Protein AF-A0ABD1CZG0-F1 (afdb_monomer)

Mean predicted aligned error: 14.45 Å

Structure (mmCIF, N/CA/C/O backbone):
data_AF-A0ABD1CZG0-F1
#
_entry.id   AF-A0ABD1CZG0-F1
#
loop_
_atom_site.group_PDB
_atom_site.id
_atom_site.type_symbol
_atom_site.label_atom_id
_atom_site.label_alt_id
_atom_site.label_comp_id
_atom_site.label_asym_id
_atom_site.label_entity_id
_atom_site.label_seq_id
_atom_site.pdbx_PDB_ins_code
_atom_site.Cartn_x
_atom_site.Cartn_y
_atom_site.Cartn_z
_atom_site.occupancy
_atom_site.B_iso_or_equiv
_atom_site.auth_seq_id
_atom_site.auth_comp_id
_atom_site.auth_asym_id
_atom_site.auth_atom_id
_atom_site.pdbx_PDB_model_num
ATOM 1 N N . MET A 1 1 ? 29.740 -75.510 -3.530 1.00 57.06 1 MET A N 1
ATOM 2 C CA . MET A 1 1 ? 28.474 -74.745 -3.649 1.00 57.06 1 MET A CA 1
ATOM 3 C C . MET A 1 1 ? 28.462 -73.437 -2.831 1.00 57.06 1 MET A C 1
ATOM 5 O O . MET A 1 1 ? 27.401 -72.858 -2.671 1.00 57.06 1 MET A O 1
ATOM 9 N N . MET A 1 2 ? 29.616 -72.904 -2.388 1.00 55.97 2 MET A N 1
ATOM 10 C CA . MET A 1 2 ? 29.697 -71.666 -1.581 1.00 55.97 2 MET A CA 1
ATOM 11 C C . MET A 1 2 ? 29.789 -70.374 -2.422 1.00 55.97 2 MET A C 1
ATOM 13 O O . MET A 1 2 ? 29.501 -69.291 -1.933 1.00 55.97 2 MET A O 1
ATOM 17 N N . ASN A 1 3 ? 30.169 -70.483 -3.703 1.00 55.53 3 ASN A N 1
ATOM 18 C CA . ASN A 1 3 ? 30.543 -69.323 -4.524 1.00 55.53 3 ASN A CA 1
ATOM 19 C C . ASN A 1 3 ? 29.346 -68.554 -5.106 1.00 55.53 3 ASN A C 1
ATOM 21 O O . ASN A 1 3 ? 29.421 -67.349 -5.307 1.00 55.53 3 ASN A O 1
ATOM 25 N N . LYS A 1 4 ? 28.220 -69.233 -5.363 1.00 58.69 4 LYS A N 1
ATOM 26 C CA . LYS A 1 4 ? 27.033 -68.583 -5.944 1.00 58.69 4 LYS A CA 1
ATOM 27 C C . LYS A 1 4 ? 26.317 -67.686 -4.931 1.00 58.69 4 LYS A C 1
ATOM 29 O O . LYS A 1 4 ? 25.848 -66.623 -5.307 1.00 58.69 4 LYS A O 1
ATOM 34 N N . LEU A 1 5 ? 26.284 -68.080 -3.655 1.00 63.09 5 LEU A N 1
ATOM 35 C CA . LEU A 1 5 ? 25.603 -67.321 -2.600 1.00 63.09 5 LEU A CA 1
ATOM 36 C C . LEU A 1 5 ? 26.297 -65.978 -2.317 1.00 63.09 5 LEU A C 1
ATOM 38 O O . LEU A 1 5 ? 25.629 -64.963 -2.153 1.00 63.09 5 LEU A O 1
ATOM 42 N N . VAL A 1 6 ? 27.635 -65.968 -2.334 1.00 67.31 6 VAL A N 1
ATOM 43 C CA . VAL A 1 6 ? 28.437 -64.747 -2.158 1.00 67.31 6 VAL A CA 1
ATOM 44 C C . VAL A 1 6 ? 28.244 -63.800 -3.342 1.00 67.31 6 VAL A C 1
ATOM 46 O O . VAL A 1 6 ? 28.028 -62.612 -3.141 1.00 67.31 6 VAL A O 1
ATOM 49 N N . ILE A 1 7 ? 28.235 -64.330 -4.569 1.00 70.94 7 ILE A N 1
ATOM 50 C CA . ILE A 1 7 ? 28.028 -63.529 -5.783 1.00 70.94 7 ILE A CA 1
ATOM 51 C C . ILE A 1 7 ? 26.641 -62.874 -5.786 1.00 70.94 7 ILE A C 1
ATOM 53 O O . ILE A 1 7 ? 26.548 -61.679 -6.048 1.00 70.94 7 ILE A O 1
ATOM 57 N N . TYR A 1 8 ? 25.577 -63.607 -5.434 1.00 73.00 8 TYR A N 1
ATOM 58 C CA . TYR A 1 8 ? 24.233 -63.022 -5.322 1.00 73.00 8 TYR A CA 1
ATOM 59 C C . TYR A 1 8 ? 24.129 -61.991 -4.193 1.00 73.00 8 TYR A C 1
ATOM 61 O O . TYR A 1 8 ? 23.450 -60.981 -4.360 1.00 73.00 8 TYR A O 1
ATOM 69 N N . GLY A 1 9 ? 24.829 -62.207 -3.074 1.00 69.44 9 GLY A N 1
ATOM 70 C CA . GLY A 1 9 ? 24.904 -61.234 -1.983 1.00 69.44 9 GLY A CA 1
ATOM 71 C C . GLY A 1 9 ? 25.582 -59.928 -2.403 1.00 69.44 9 GLY A C 1
ATOM 72 O O . GLY A 1 9 ? 25.070 -58.852 -2.109 1.00 69.44 9 GLY A O 1
ATOM 73 N N . VAL A 1 10 ? 26.687 -60.014 -3.149 1.00 72.38 10 VAL A N 1
ATOM 74 C CA . VAL A 1 10 ? 27.396 -58.839 -3.679 1.00 72.38 10 VAL A CA 1
ATOM 75 C C . VAL A 1 10 ? 26.559 -58.128 -4.746 1.00 72.38 10 VAL A C 1
ATOM 77 O O . VAL A 1 10 ? 26.436 -56.912 -4.693 1.00 72.38 10 VAL A O 1
ATOM 80 N N . LEU A 1 11 ? 25.915 -58.859 -5.661 1.00 67.50 11 LEU A N 1
ATOM 81 C CA . LEU A 1 11 ? 25.037 -58.274 -6.685 1.00 67.50 11 LEU A CA 1
ATOM 82 C C . LEU A 1 11 ? 23.828 -57.546 -6.084 1.00 67.50 11 LEU A C 1
ATOM 84 O O . LEU A 1 11 ? 23.505 -56.448 -6.527 1.00 67.50 11 LEU A O 1
ATOM 88 N N . MET A 1 12 ? 23.194 -58.109 -5.050 1.00 66.62 12 MET A N 1
ATOM 89 C CA . MET A 1 12 ? 22.110 -57.429 -4.331 1.00 66.62 12 MET A CA 1
ATOM 90 C C . MET A 1 12 ? 22.607 -56.192 -3.576 1.00 66.62 12 MET A C 1
ATOM 92 O O . MET A 1 12 ? 21.910 -55.183 -3.552 1.00 66.62 12 MET A O 1
ATOM 96 N N . ALA A 1 13 ? 23.811 -56.237 -2.997 1.00 63.03 13 ALA A N 1
ATOM 97 C CA . ALA A 1 13 ? 24.407 -55.085 -2.321 1.00 63.03 13 ALA A CA 1
ATOM 98 C C . ALA A 1 13 ? 24.788 -53.953 -3.295 1.00 63.03 13 ALA A C 1
ATOM 100 O O . ALA A 1 13 ? 24.596 -52.788 -2.963 1.00 63.03 13 ALA A O 1
ATOM 101 N N . VAL A 1 14 ? 25.274 -54.281 -4.499 1.00 64.06 14 VAL A N 1
ATOM 102 C CA . VAL A 1 14 ? 25.590 -53.299 -5.554 1.00 64.06 14 VAL A CA 1
ATOM 103 C C . VAL A 1 14 ? 24.310 -52.678 -6.127 1.00 64.06 14 VAL A C 1
ATOM 105 O O . VAL A 1 14 ? 24.216 -51.459 -6.207 1.00 64.06 14 VAL A O 1
ATOM 108 N N . MET A 1 15 ? 23.276 -53.481 -6.402 1.00 60.34 15 MET A N 1
ATOM 109 C CA . MET A 1 15 ? 21.961 -52.980 -6.839 1.00 60.34 15 MET A CA 1
ATOM 110 C C . MET A 1 15 ? 21.284 -52.082 -5.785 1.00 60.34 15 MET A C 1
ATOM 112 O O . MET A 1 15 ? 20.637 -51.097 -6.131 1.00 60.34 15 MET A O 1
ATOM 116 N N . LEU A 1 16 ? 21.451 -52.380 -4.489 1.00 58.44 16 LEU A N 1
ATOM 117 C CA . LEU A 1 16 ? 20.966 -51.525 -3.394 1.00 58.44 16 LEU A CA 1
ATOM 118 C C . LEU A 1 16 ? 21.724 -50.188 -3.289 1.00 58.44 16 LEU A C 1
ATOM 120 O O . LEU A 1 16 ? 21.173 -49.234 -2.740 1.00 58.44 16 LEU A O 1
ATOM 124 N N . MET A 1 17 ? 22.958 -50.112 -3.798 1.00 54.62 17 MET A N 1
ATOM 125 C CA . MET A 1 17 ? 23.765 -48.886 -3.817 1.00 54.62 17 MET A CA 1
ATOM 126 C C . MET A 1 17 ? 23.434 -47.982 -5.017 1.00 54.62 17 MET A C 1
ATOM 128 O O . MET A 1 17 ? 23.507 -46.766 -4.880 1.00 54.62 17 MET A O 1
ATOM 132 N N . GLU A 1 18 ? 23.020 -48.535 -6.164 1.00 51.47 18 GLU A N 1
ATOM 133 C CA . GLU A 1 18 ? 22.711 -47.752 -7.379 1.00 51.47 18 GLU A CA 1
ATOM 134 C C . GLU A 1 18 ? 21.318 -47.088 -7.371 1.00 51.47 18 GLU A C 1
ATOM 136 O O . GLU A 1 18 ? 21.083 -46.148 -8.122 1.00 51.47 18 GLU A O 1
ATOM 141 N N . ALA A 1 19 ? 20.396 -47.499 -6.494 1.00 49.03 19 ALA A N 1
ATOM 142 C CA . ALA A 1 19 ? 19.022 -46.976 -6.464 1.00 49.03 19 ALA A CA 1
ATOM 143 C C . ALA A 1 19 ? 18.823 -45.679 -5.642 1.00 49.03 19 ALA A C 1
ATOM 145 O O . ALA A 1 19 ? 17.685 -45.314 -5.347 1.00 49.03 19 ALA A O 1
ATOM 146 N N . ARG A 1 20 ? 19.892 -44.992 -5.212 1.00 50.91 20 ARG A N 1
ATOM 147 C CA . ARG A 1 20 ? 19.807 -43.822 -4.308 1.00 50.91 20 ARG A CA 1
ATOM 148 C C . ARG A 1 20 ? 20.470 -42.548 -4.837 1.00 50.91 20 ARG A C 1
ATOM 150 O O . ARG A 1 20 ? 20.958 -41.750 -4.040 1.00 50.91 20 ARG A O 1
ATOM 157 N N . THR A 1 21 ? 20.474 -42.329 -6.149 1.00 50.91 21 THR A N 1
ATOM 158 C CA . THR A 1 21 ? 21.310 -41.255 -6.713 1.00 50.91 21 THR A CA 1
ATOM 159 C C . THR A 1 21 ? 20.663 -40.477 -7.856 1.00 50.91 21 THR A C 1
ATOM 161 O O . THR A 1 21 ? 21.325 -40.205 -8.841 1.00 50.91 21 THR A O 1
ATOM 164 N N . GLU A 1 22 ? 19.386 -40.095 -7.761 1.00 53.06 22 GLU A N 1
ATOM 165 C CA . GLU A 1 22 ? 18.766 -39.240 -8.802 1.00 53.06 22 GLU A CA 1
ATOM 166 C C . GLU A 1 22 ? 17.875 -38.103 -8.250 1.00 53.06 22 GLU A C 1
ATOM 168 O O . GLU A 1 22 ? 17.458 -37.246 -9.018 1.00 53.06 22 GLU A O 1
ATOM 173 N N . GLU A 1 23 ? 17.608 -38.016 -6.936 1.00 47.66 23 GLU A N 1
ATOM 174 C CA . GLU A 1 23 ? 16.799 -36.905 -6.377 1.00 47.66 23 GLU A CA 1
ATOM 175 C C . GLU A 1 23 ? 17.633 -35.769 -5.763 1.00 47.66 23 GLU A C 1
ATOM 177 O O . GLU A 1 23 ? 17.146 -34.653 -5.623 1.00 47.66 23 GLU A O 1
ATOM 182 N N . SER A 1 24 ? 18.915 -35.990 -5.453 1.00 43.94 24 SER A N 1
ATOM 183 C CA . SER A 1 24 ? 19.731 -34.987 -4.748 1.00 43.94 24 SER A CA 1
ATOM 184 C C . SER A 1 24 ? 20.448 -33.977 -5.653 1.00 43.94 24 SER A C 1
ATOM 186 O O . SER A 1 24 ? 21.103 -33.076 -5.137 1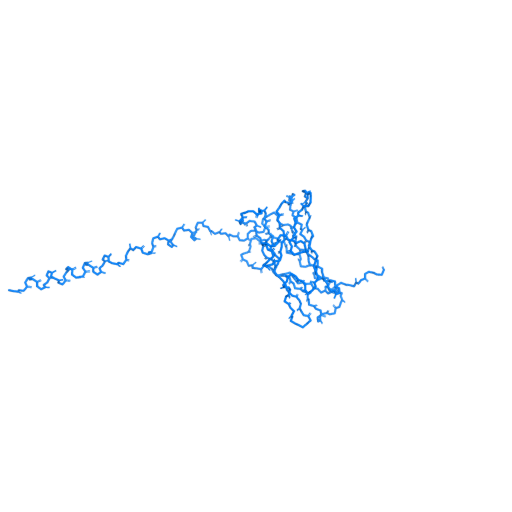.00 43.94 24 SER A O 1
ATOM 188 N N . LEU A 1 25 ? 20.372 -34.117 -6.983 1.00 44.19 25 LEU A N 1
ATOM 189 C CA . LEU A 1 25 ? 21.125 -33.265 -7.918 1.00 44.19 25 LEU A CA 1
ATOM 190 C C . LEU A 1 25 ? 20.364 -31.991 -8.339 1.00 44.19 25 LEU A C 1
ATOM 192 O O . LEU A 1 25 ? 20.984 -31.044 -8.809 1.00 44.19 25 LEU A O 1
ATOM 196 N N . PHE A 1 26 ? 19.041 -31.936 -8.139 1.00 46.81 26 PHE A N 1
ATOM 197 C CA . PHE A 1 26 ? 18.228 -30.749 -8.446 1.00 46.81 26 PHE A CA 1
ATOM 198 C C . PHE A 1 26 ? 18.097 -29.762 -7.273 1.00 46.81 26 PHE A C 1
ATOM 200 O O . PHE A 1 26 ? 17.815 -28.588 -7.502 1.00 46.81 26 PHE A O 1
ATOM 207 N N . GLU A 1 27 ? 18.328 -30.192 -6.029 1.00 50.12 27 GLU A N 1
ATOM 208 C CA . GLU A 1 27 ? 18.153 -29.334 -4.842 1.00 50.12 27 GLU A CA 1
ATOM 209 C C . GLU A 1 27 ? 19.387 -28.499 -4.465 1.00 50.12 27 GLU A C 1
ATOM 211 O O . GLU A 1 27 ? 19.272 -27.599 -3.636 1.00 50.12 27 GLU A O 1
ATOM 216 N N . GLN A 1 28 ? 20.564 -28.754 -5.048 1.00 47.12 28 GLN A N 1
ATOM 217 C CA . GLN A 1 28 ? 21.817 -28.233 -4.483 1.00 47.12 28 GLN A CA 1
ATOM 218 C C . GLN A 1 28 ? 22.444 -27.012 -5.170 1.00 47.12 28 GLN A C 1
ATOM 220 O O . GLN A 1 28 ? 23.376 -26.465 -4.593 1.00 47.12 28 GLN A O 1
ATOM 225 N N . ASP A 1 29 ? 21.951 -26.524 -6.318 1.00 41.38 29 ASP A N 1
ATOM 226 C CA . ASP A 1 29 ? 22.650 -25.428 -7.034 1.00 41.38 29 ASP A CA 1
ATOM 227 C C . ASP A 1 29 ? 21.819 -24.163 -7.326 1.00 41.38 29 ASP A C 1
ATOM 229 O O . ASP A 1 29 ? 22.348 -23.160 -7.795 1.00 41.38 29 ASP A O 1
ATOM 233 N N . LEU A 1 30 ? 20.522 -24.135 -6.994 1.00 50.47 30 LEU A N 1
ATOM 234 C CA . LEU A 1 30 ? 19.702 -22.920 -7.174 1.00 50.47 30 LEU A CA 1
ATOM 235 C C . LEU A 1 30 ? 19.442 -22.152 -5.872 1.00 50.47 30 LEU A C 1
ATOM 237 O O . LEU A 1 30 ? 19.190 -20.950 -5.921 1.00 50.47 30 LEU A O 1
ATOM 241 N N . GLY A 1 31 ? 19.541 -22.806 -4.710 1.00 44.09 31 GLY A N 1
ATOM 242 C CA . GLY A 1 31 ? 19.297 -22.166 -3.411 1.00 44.09 31 GLY A CA 1
ATOM 243 C C . GLY A 1 31 ? 20.429 -21.242 -2.958 1.00 44.09 31 GLY A C 1
ATOM 244 O O . GLY A 1 31 ? 20.171 -20.160 -2.435 1.00 44.09 31 GLY A O 1
ATOM 245 N N . ASP A 1 32 ? 21.682 -21.636 -3.198 1.00 46.44 32 ASP A N 1
ATOM 246 C CA . ASP A 1 32 ? 22.850 -20.860 -2.763 1.00 46.44 32 ASP A CA 1
ATOM 247 C C . ASP A 1 32 ? 23.261 -19.766 -3.760 1.00 46.44 32 ASP A C 1
ATOM 249 O O . ASP A 1 32 ? 23.877 -18.775 -3.356 1.00 46.44 32 ASP A O 1
ATOM 253 N N . GLN A 1 33 ? 22.889 -19.903 -5.040 1.00 44.22 33 GLN A N 1
ATOM 254 C CA . GLN A 1 33 ? 23.185 -18.914 -6.081 1.00 44.22 33 GLN A CA 1
ATOM 255 C C . GLN A 1 33 ? 22.090 -17.838 -6.213 1.00 44.22 33 GLN A C 1
ATOM 257 O O . GLN A 1 33 ? 22.398 -16.699 -6.562 1.00 44.22 33 GLN A O 1
ATOM 262 N N . PHE A 1 34 ? 20.841 -18.146 -5.841 1.00 41.22 34 PHE A N 1
ATOM 263 C CA . PHE A 1 34 ? 19.759 -17.168 -5.687 1.00 41.22 34 PHE A CA 1
ATOM 264 C C . PHE A 1 34 ? 19.481 -16.885 -4.209 1.00 41.22 34 PHE A C 1
ATOM 266 O O . PHE A 1 34 ? 18.386 -17.115 -3.695 1.00 41.22 34 PHE A O 1
ATOM 273 N N . LYS A 1 35 ? 20.458 -16.293 -3.518 1.00 35.03 35 LYS A N 1
ATOM 274 C CA . LYS A 1 35 ? 20.143 -15.493 -2.331 1.00 35.03 35 LYS A CA 1
ATOM 275 C C . LYS A 1 35 ? 19.427 -14.240 -2.819 1.00 35.03 35 LYS A C 1
ATOM 277 O O . LYS A 1 35 ? 20.057 -13.230 -3.120 1.00 35.03 35 LYS A O 1
ATOM 282 N N . ILE A 1 36 ? 18.106 -14.329 -2.977 1.00 37.03 36 ILE A N 1
ATOM 283 C CA . ILE A 1 36 ? 17.261 -13.143 -3.105 1.00 37.03 36 ILE A CA 1
ATOM 284 C C . ILE A 1 36 ? 17.268 -12.497 -1.725 1.00 37.03 36 ILE A C 1
ATOM 286 O O . ILE A 1 36 ? 16.378 -12.705 -0.901 1.00 37.03 36 ILE A O 1
ATOM 290 N N . ASP A 1 37 ? 18.339 -11.761 -1.447 1.00 39.31 37 ASP A N 1
ATOM 291 C CA . ASP A 1 37 ? 18.325 -10.767 -0.397 1.00 39.31 37 ASP A CA 1
ATOM 292 C C . ASP A 1 37 ? 17.130 -9.872 -0.719 1.00 39.31 37 ASP A C 1
ATOM 294 O O . ASP A 1 37 ? 17.071 -9.307 -1.814 1.00 39.31 37 ASP A O 1
ATOM 298 N N . ALA A 1 38 ? 16.139 -9.818 0.179 1.00 46.69 38 ALA A N 1
ATOM 299 C CA . ALA A 1 38 ? 15.025 -8.880 0.082 1.00 46.69 38 ALA A CA 1
ATOM 300 C C . ALA A 1 38 ? 15.614 -7.474 0.231 1.00 46.69 38 ALA A C 1
ATOM 302 O O . ALA A 1 38 ? 15.679 -6.891 1.317 1.00 46.69 38 ALA A O 1
ATOM 303 N N . SER A 1 39 ? 16.181 -6.987 -0.861 1.00 51.53 39 SER A N 1
ATOM 304 C CA . SER A 1 39 ? 16.922 -5.759 -0.901 1.00 51.53 39 SER A CA 1
ATOM 305 C C . SER A 1 39 ? 15.883 -4.700 -1.162 1.00 51.53 39 SER A C 1
ATOM 307 O O . SER A 1 39 ? 15.283 -4.625 -2.220 1.00 51.53 39 SER A O 1
ATOM 309 N N . THR A 1 40 ? 15.664 -3.826 -0.196 1.00 58.78 40 THR A N 1
ATOM 310 C CA . THR A 1 40 ? 14.824 -2.637 -0.396 1.00 58.78 40 THR A CA 1
ATOM 311 C C . THR A 1 40 ? 15.576 -1.583 -1.232 1.00 58.78 40 THR A C 1
ATOM 313 O O . THR A 1 40 ? 15.400 -0.382 -1.057 1.00 58.78 40 THR A O 1
ATOM 316 N N . ARG A 1 41 ? 16.466 -2.029 -2.131 1.00 64.12 41 ARG A N 1
ATOM 317 C CA . ARG A 1 41 ? 17.316 -1.207 -2.993 1.00 64.12 41 ARG A CA 1
ATOM 318 C C . ARG A 1 41 ? 16.442 -0.283 -3.836 1.00 64.12 41 ARG A C 1
ATOM 320 O O . ARG A 1 41 ? 15.469 -0.726 -4.432 1.00 64.12 41 ARG A O 1
ATOM 327 N N . GLY A 1 42 ? 16.788 1.002 -3.859 1.00 67.44 42 GLY A N 1
ATOM 328 C CA . GLY A 1 42 ? 16.011 2.037 -4.545 1.00 67.44 42 GLY A CA 1
ATOM 329 C C . GLY A 1 42 ? 14.832 2.591 -3.737 1.00 67.44 42 GLY A C 1
ATOM 330 O O . GLY A 1 42 ? 14.256 3.608 -4.130 1.00 67.44 42 GLY A O 1
ATOM 331 N N . LEU A 1 43 ? 14.495 2.006 -2.582 1.00 72.56 43 LEU A N 1
ATOM 332 C CA . LEU A 1 43 ? 13.457 2.516 -1.694 1.00 72.56 43 LEU A CA 1
ATOM 333 C C . LEU A 1 43 ? 14.044 3.405 -0.593 1.00 72.56 43 LEU A C 1
ATOM 335 O O . LEU A 1 43 ? 14.821 2.954 0.239 1.00 72.56 43 LEU A O 1
ATOM 339 N N . GLN A 1 44 ? 13.615 4.664 -0.519 1.00 73.25 44 GLN A N 1
ATOM 340 C CA . GLN A 1 44 ? 14.050 5.574 0.546 1.00 73.25 44 GLN A CA 1
ATOM 341 C C . GLN A 1 44 ? 13.202 5.437 1.806 1.00 73.25 44 GLN A C 1
ATOM 343 O O . GLN A 1 44 ? 13.726 5.482 2.920 1.00 73.25 44 GLN A O 1
ATOM 348 N N . LYS A 1 45 ? 11.876 5.367 1.640 1.00 76.38 45 LYS A N 1
ATOM 349 C CA . LYS A 1 45 ? 10.940 5.468 2.761 1.00 76.38 45 LYS A CA 1
ATOM 350 C C . LYS A 1 45 ? 9.586 4.854 2.438 1.00 76.38 45 LYS A C 1
ATOM 352 O O . LYS A 1 45 ? 9.029 5.092 1.370 1.00 76.38 45 LYS A O 1
ATOM 357 N N . VAL A 1 46 ? 9.011 4.177 3.426 1.00 81.56 46 VAL A N 1
ATOM 358 C CA . VAL A 1 46 ? 7.582 3.841 3.474 1.00 81.56 46 VAL A CA 1
ATOM 359 C C . VAL A 1 46 ? 6.968 4.577 4.651 1.00 81.56 46 VAL A C 1
ATOM 361 O O . VAL A 1 46 ? 7.526 4.567 5.743 1.00 81.56 46 VAL A O 1
ATOM 364 N N . ASN A 1 47 ? 5.838 5.243 4.444 1.00 84.94 47 ASN A N 1
ATOM 365 C CA . ASN A 1 47 ? 5.134 5.966 5.493 1.00 84.94 47 ASN A CA 1
ATOM 366 C C . ASN A 1 47 ? 3.676 5.513 5.568 1.00 84.94 47 ASN A C 1
ATOM 368 O O . ASN A 1 47 ? 2.970 5.532 4.563 1.00 84.94 47 ASN A O 1
ATOM 372 N N . LEU A 1 48 ? 3.219 5.154 6.767 1.00 87.69 48 LEU A N 1
ATOM 373 C CA . LEU A 1 48 ? 1.833 4.782 7.037 1.00 87.69 48 LEU A CA 1
ATOM 374 C C . LEU A 1 48 ? 1.139 5.895 7.821 1.00 87.69 48 LEU A C 1
ATOM 376 O O . LEU A 1 48 ? 1.618 6.326 8.868 1.00 8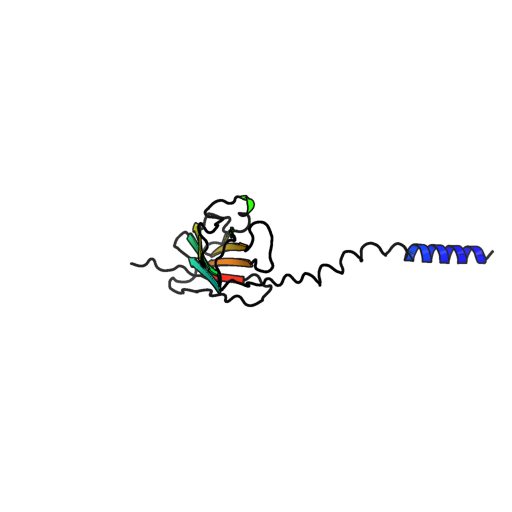7.69 48 LEU A O 1
ATOM 380 N N . ARG A 1 49 ? -0.031 6.323 7.349 1.00 88.81 49 ARG A N 1
ATOM 381 C CA . ARG A 1 49 ? -0.925 7.228 8.077 1.00 88.81 49 ARG A CA 1
ATOM 382 C C . ARG A 1 49 ? -2.276 6.561 8.296 1.00 88.81 49 ARG A C 1
ATOM 384 O O . ARG A 1 49 ? -2.900 6.092 7.344 1.00 88.81 49 ARG A O 1
ATOM 391 N N . CYS A 1 50 ? -2.733 6.578 9.543 1.00 89.62 50 CYS A N 1
ATOM 392 C CA . CYS A 1 50 ? -4.024 6.038 9.953 1.00 89.62 50 CYS A CA 1
ATOM 393 C C . CYS A 1 50 ? -5.039 7.180 10.091 1.00 89.62 50 CYS A C 1
ATOM 395 O O . CYS A 1 50 ? -4.918 8.031 10.979 1.00 89.62 50 CYS A O 1
ATOM 397 N N . GLY A 1 51 ? -6.010 7.219 9.179 1.00 87.81 51 GLY A N 1
ATOM 398 C CA . GLY A 1 51 ? -7.202 8.058 9.273 1.00 87.81 51 GLY A CA 1
ATOM 399 C C . GLY A 1 51 ? -8.245 7.454 10.217 1.00 87.81 51 GLY A C 1
ATOM 400 O O . GLY A 1 51 ? -8.005 6.430 10.850 1.00 87.81 51 GLY A O 1
ATOM 401 N N . ALA A 1 52 ? -9.418 8.085 10.308 1.00 88.25 52 ALA A N 1
ATOM 402 C CA . ALA A 1 52 ? -10.515 7.569 11.132 1.00 88.25 52 ALA A CA 1
ATOM 403 C C . ALA A 1 52 ? -11.059 6.220 10.619 1.00 88.25 52 ALA A C 1
ATOM 405 O O . ALA A 1 52 ? -11.454 5.379 11.416 1.00 88.25 52 ALA A O 1
ATOM 406 N N . ASP A 1 53 ? -11.055 6.029 9.300 1.00 90.75 53 ASP A N 1
ATOM 407 C CA . ASP A 1 53 ? -11.672 4.909 8.581 1.00 90.75 53 ASP A CA 1
ATOM 408 C C . ASP A 1 53 ? -10.797 4.378 7.433 1.00 90.75 53 ASP A C 1
ATOM 410 O O . ASP A 1 53 ? -11.244 3.572 6.616 1.00 90.75 53 ASP A O 1
ATOM 414 N N . SER A 1 54 ? -9.546 4.835 7.342 1.00 93.94 54 SER A N 1
ATOM 415 C CA . SER A 1 54 ? -8.681 4.572 6.192 1.00 93.94 54 SER A CA 1
ATOM 416 C C . SER A 1 54 ? -7.204 4.460 6.559 1.00 93.94 54 SER A C 1
ATOM 418 O O . SER A 1 54 ? -6.720 5.084 7.504 1.00 93.94 54 SER A O 1
ATOM 420 N N . MET A 1 55 ? -6.476 3.683 5.760 1.00 92.88 55 MET A N 1
ATOM 421 C CA . MET A 1 55 ? -5.017 3.634 5.737 1.00 92.88 55 MET A CA 1
ATOM 422 C C . MET A 1 55 ? -4.504 4.376 4.507 1.00 92.88 55 MET A C 1
ATOM 424 O O . MET A 1 55 ? -5.057 4.239 3.415 1.00 92.88 55 MET A O 1
ATOM 428 N N . ARG A 1 56 ? -3.425 5.140 4.672 1.00 94.88 56 ARG A N 1
ATOM 429 C CA . ARG A 1 56 ? -2.675 5.760 3.576 1.00 94.88 56 ARG A CA 1
ATOM 430 C C . ARG A 1 56 ? -1.216 5.338 3.662 1.00 94.88 56 ARG A C 1
ATOM 432 O O . ARG A 1 56 ? -0.553 5.648 4.649 1.00 94.88 56 ARG A O 1
ATOM 439 N N . VAL A 1 57 ? -0.737 4.667 2.622 1.00 91.88 57 VAL A N 1
ATOM 440 C CA . VAL A 1 57 ? 0.653 4.240 2.460 1.00 91.88 57 VAL A CA 1
ATOM 441 C C . VAL A 1 57 ? 1.312 5.115 1.403 1.00 91.88 57 VAL A C 1
ATOM 443 O O . VAL A 1 57 ? 0.832 5.196 0.276 1.00 91.88 57 VAL A O 1
ATOM 446 N N . GLU A 1 58 ? 2.389 5.791 1.783 1.00 91.50 58 GLU A N 1
ATOM 447 C CA . GLU A 1 58 ? 3.190 6.657 0.918 1.00 91.50 58 GLU A CA 1
ATOM 448 C C . GLU A 1 58 ? 4.585 6.044 0.760 1.00 91.50 58 GLU A C 1
ATOM 450 O O . GLU A 1 58 ? 5.311 5.857 1.738 1.00 91.50 58 GLU A O 1
ATOM 455 N N . LEU A 1 59 ? 4.936 5.727 -0.481 1.00 89.12 59 LEU A N 1
ATOM 456 C CA . LEU A 1 59 ? 6.231 5.223 -0.913 1.00 89.12 59 LEU A CA 1
ATOM 457 C C . LEU A 1 59 ? 7.096 6.390 -1.387 1.00 89.12 59 LEU A C 1
ATOM 459 O O . LEU A 1 59 ? 6.612 7.217 -2.160 1.00 89.12 59 LEU A O 1
ATOM 463 N N . LYS A 1 60 ? 8.371 6.434 -0.996 1.00 87.75 60 LYS A N 1
ATOM 464 C CA . LYS A 1 60 ? 9.380 7.311 -1.601 1.00 87.75 60 LYS A CA 1
ATOM 465 C C . LYS A 1 60 ? 10.586 6.514 -2.051 1.00 87.75 60 LYS A C 1
ATOM 467 O O . LYS A 1 60 ? 11.152 5.774 -1.250 1.00 87.75 60 LYS A O 1
ATOM 472 N N . THR A 1 61 ? 11.000 6.720 -3.2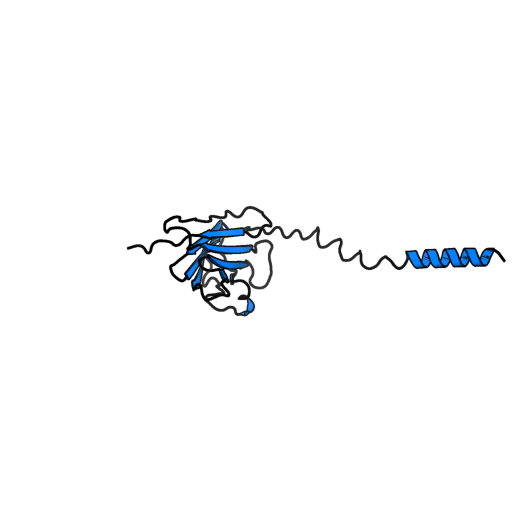89 1.00 86.06 61 THR A N 1
ATOM 473 C CA . THR A 1 61 ? 12.109 6.016 -3.939 1.00 86.06 61 THR A CA 1
ATOM 474 C C . THR A 1 61 ? 13.259 6.967 -4.262 1.00 86.06 61 THR A C 1
ATOM 476 O O . THR A 1 61 ? 13.107 8.190 -4.239 1.00 86.06 61 THR A O 1
ATOM 479 N N . GLU A 1 62 ? 14.443 6.411 -4.507 1.00 84.62 62 GLU A N 1
ATOM 480 C CA . GLU A 1 62 ? 15.641 7.181 -4.863 1.00 84.62 62 GLU A CA 1
ATOM 481 C C . GLU A 1 62 ? 15.546 7.751 -6.274 1.00 84.62 62 GLU A C 1
ATOM 483 O O . GLU A 1 62 ? 15.876 8.920 -6.517 1.00 84.62 62 GLU A O 1
ATOM 488 N N . GLU A 1 63 ? 15.017 6.936 -7.174 1.00 86.50 63 GLU A N 1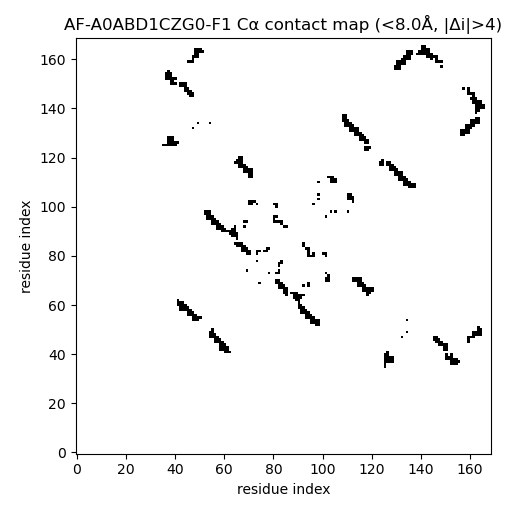
ATOM 489 C CA . GLU A 1 63 ? 14.801 7.232 -8.581 1.00 86.50 63 GLU A CA 1
ATOM 490 C C . GLU A 1 63 ? 13.307 7.229 -8.901 1.00 86.50 63 GLU A C 1
ATOM 492 O O . GLU A 1 63 ? 12.467 6.958 -8.035 1.00 86.50 63 GLU A O 1
ATOM 497 N N . ASP A 1 64 ? 12.968 7.606 -10.130 1.00 88.50 64 ASP A N 1
ATOM 498 C CA . ASP A 1 64 ? 11.584 7.543 -10.574 1.00 88.50 64 ASP A CA 1
ATOM 499 C C . ASP A 1 64 ? 11.111 6.089 -10.546 1.00 88.50 64 ASP A C 1
ATOM 501 O O . ASP A 1 64 ? 11.745 5.205 -11.110 1.00 88.50 64 ASP A O 1
ATOM 505 N N . PHE A 1 65 ? 10.001 5.855 -9.853 1.00 86.75 65 PHE A N 1
ATOM 506 C CA . PHE A 1 65 ? 9.401 4.539 -9.718 1.00 86.75 65 PHE A CA 1
ATOM 507 C C . PHE A 1 65 ? 8.346 4.354 -10.808 1.00 86.75 65 PHE A C 1
ATOM 509 O O . PHE A 1 65 ? 7.444 5.187 -10.944 1.00 86.75 65 PHE A O 1
ATOM 516 N N . ASP A 1 66 ? 8.454 3.274 -11.572 1.00 88.19 66 ASP A N 1
ATOM 517 C CA . ASP A 1 66 ? 7.548 2.880 -12.659 1.00 88.19 66 ASP A CA 1
ATOM 518 C C . ASP A 1 66 ? 6.840 1.536 -12.408 1.00 88.19 66 ASP A C 1
ATOM 520 O O . ASP A 1 66 ? 5.939 1.163 -13.162 1.00 88.19 66 ASP A O 1
ATOM 524 N N . GLY A 1 67 ? 7.182 0.866 -11.307 1.00 90.50 67 GLY A N 1
ATOM 525 C CA . GLY A 1 67 ? 6.567 -0.373 -10.855 1.00 90.50 67 GLY A CA 1
ATOM 526 C C . GLY A 1 67 ? 5.166 -0.210 -10.251 1.00 90.50 67 GLY A C 1
ATOM 527 O O . GLY A 1 67 ? 4.406 0.718 -10.546 1.00 90.50 67 GLY A O 1
ATOM 528 N N . VAL A 1 68 ? 4.785 -1.138 -9.375 1.00 93.44 68 VAL A N 1
ATOM 529 C CA . VAL A 1 68 ? 3.428 -1.231 -8.814 1.00 93.44 68 VAL A CA 1
ATOM 530 C C . VAL A 1 68 ? 3.441 -1.369 -7.296 1.00 93.44 68 VAL A C 1
ATOM 532 O O . VAL A 1 68 ? 4.353 -1.944 -6.707 1.00 93.44 68 VAL A O 1
ATOM 535 N N . MET A 1 69 ? 2.390 -0.865 -6.649 1.00 93.88 69 MET A N 1
ATOM 536 C CA . MET A 1 69 ? 2.147 -1.058 -5.220 1.00 93.88 69 MET A CA 1
ATOM 537 C C . MET A 1 69 ? 0.737 -1.606 -5.010 1.00 93.88 69 MET A C 1
ATOM 539 O O . MET A 1 69 ? -0.233 -1.068 -5.540 1.00 93.88 69 MET A O 1
ATOM 543 N N . TYR A 1 70 ? 0.599 -2.683 -4.245 1.00 95.88 70 TYR A N 1
ATOM 544 C CA . TYR A 1 70 ? -0.689 -3.343 -4.047 1.00 95.88 70 TYR A CA 1
ATOM 545 C C . TYR A 1 70 ? -0.785 -4.047 -2.700 1.00 95.88 70 TYR A C 1
ATOM 547 O O . TYR A 1 70 ? 0.205 -4.342 -2.043 1.00 95.88 70 TYR A O 1
ATOM 555 N N . THR A 1 71 ? -2.006 -4.338 -2.274 1.00 95.38 71 THR A N 1
ATOM 556 C CA . THR A 1 71 ? -2.265 -5.145 -1.072 1.00 95.38 71 THR A CA 1
ATOM 557 C C . THR A 1 71 ? -2.253 -6.632 -1.399 1.00 95.38 71 THR A C 1
ATOM 559 O O . THR A 1 71 ? -2.650 -7.045 -2.493 1.00 95.38 71 THR A O 1
ATOM 562 N N . ARG A 1 72 ? -1.823 -7.469 -0.453 1.00 91.06 72 ARG A N 1
ATOM 563 C CA . ARG A 1 72 ? -1.766 -8.924 -0.641 1.00 91.06 72 ARG A CA 1
ATOM 564 C C . ARG A 1 72 ? -3.095 -9.474 -1.171 1.00 91.06 72 ARG A C 1
ATOM 566 O O . ARG A 1 72 ? -4.160 -9.231 -0.614 1.00 91.06 72 ARG A O 1
ATOM 573 N N . GLY A 1 73 ? -3.010 -10.244 -2.256 1.00 89.81 73 GLY A N 1
ATOM 574 C CA . GLY A 1 73 ? -4.171 -10.829 -2.934 1.00 89.81 73 GLY A CA 1
ATOM 575 C C . GLY A 1 73 ? -4.887 -9.896 -3.920 1.00 89.81 73 GLY A C 1
ATOM 576 O O . GLY A 1 73 ? -5.900 -10.299 -4.489 1.00 89.81 73 GLY A O 1
ATOM 577 N N . SER A 1 74 ? -4.381 -8.680 -4.148 1.00 93.69 74 SER A N 1
ATOM 578 C CA . SER A 1 74 ? -4.980 -7.705 -5.074 1.00 93.69 74 SER A CA 1
ATOM 579 C C . SER A 1 74 ? -4.245 -7.575 -6.413 1.00 93.69 74 SER A C 1
ATOM 581 O O . SER A 1 74 ? -4.770 -6.917 -7.308 1.00 93.69 74 SER A O 1
ATOM 583 N N . PHE A 1 75 ? -3.091 -8.238 -6.584 1.00 90.75 75 PHE A N 1
ATOM 584 C CA . PHE A 1 75 ? -2.282 -8.174 -7.811 1.00 90.75 75 PHE A CA 1
ATOM 585 C C . PHE A 1 75 ? -3.100 -8.482 -9.071 1.00 90.75 75 PHE A C 1
ATOM 587 O O . PHE A 1 75 ? -3.187 -7.649 -9.960 1.00 90.75 75 PHE A O 1
ATOM 594 N N . TYR A 1 76 ? -3.798 -9.621 -9.108 1.00 88.50 76 TYR A N 1
ATOM 595 C CA . TYR A 1 76 ? -4.564 -10.048 -10.287 1.00 88.50 76 TYR A CA 1
ATOM 596 C C . TYR A 1 76 ? -5.768 -9.162 -10.626 1.00 88.50 76 TYR A C 1
ATOM 598 O O . TYR A 1 76 ? -6.235 -9.178 -11.760 1.00 88.50 76 TYR A O 1
ATOM 606 N N . LYS A 1 77 ? -6.300 -8.405 -9.657 1.00 92.69 77 LYS A N 1
ATOM 607 C CA . LYS A 1 77 ? -7.443 -7.513 -9.904 1.00 92.69 77 LYS A CA 1
ATOM 608 C C . LYS A 1 77 ? -7.023 -6.228 -10.611 1.00 92.69 77 LYS A C 1
ATOM 610 O O . LYS A 1 77 ? -7.841 -5.648 -11.313 1.00 92.69 77 LYS A O 1
ATOM 615 N N . GLN A 1 78 ? -5.785 -5.780 -10.380 1.00 92.75 78 GLN A N 1
ATOM 616 C CA . GLN A 1 78 ? -5.210 -4.556 -10.948 1.00 92.75 78 GLN A CA 1
ATOM 617 C C . GLN A 1 78 ? -6.135 -3.326 -10.867 1.00 92.75 78 GLN A C 1
ATOM 619 O O . GLN A 1 78 ? -6.179 -2.496 -11.774 1.00 92.75 78 GLN A O 1
ATOM 624 N N . SER A 1 79 ? -6.897 -3.207 -9.777 1.00 95.38 79 SER A N 1
ATOM 625 C CA . SER A 1 79 ? -7.911 -2.167 -9.598 1.00 95.38 79 SER A CA 1
ATOM 626 C C . SER A 1 79 ? -7.661 -1.335 -8.341 1.00 95.38 79 SER A C 1
ATOM 628 O O . SER A 1 79 ? -7.444 -1.885 -7.254 1.00 95.38 79 SER A O 1
ATOM 630 N N . GLU A 1 80 ? -7.784 -0.013 -8.470 1.00 96.62 80 GLU A N 1
ATOM 631 C CA . GLU A 1 80 ? -7.835 0.899 -7.324 1.00 96.62 80 GLU A CA 1
ATOM 632 C C . GLU A 1 80 ? -9.003 0.520 -6.377 1.00 96.62 80 GLU A C 1
ATOM 634 O O . GLU A 1 80 ? -10.023 -0.006 -6.831 1.00 96.62 80 GLU A O 1
ATOM 639 N N . PRO A 1 81 ? -8.883 0.757 -5.056 1.00 97.31 81 PRO A N 1
ATOM 640 C CA . PRO A 1 81 ? -7.737 1.364 -4.374 1.00 97.31 81 PRO A CA 1
ATOM 641 C C . PRO A 1 81 ? -6.636 0.364 -3.979 1.00 97.31 81 PRO A C 1
ATOM 643 O O . PRO A 1 81 ? -5.630 0.763 -3.407 1.00 97.31 81 PRO A O 1
ATOM 646 N N . CYS A 1 82 ? -6.824 -0.932 -4.240 1.00 97.50 82 CYS A N 1
ATOM 647 C CA . CYS A 1 82 ? -5.991 -2.003 -3.682 1.00 97.50 82 CYS A CA 1
ATOM 648 C C . CYS A 1 82 ? -4.759 -2.358 -4.525 1.00 97.50 82 CYS A C 1
ATOM 650 O O . CYS A 1 82 ? -3.962 -3.203 -4.109 1.00 97.50 82 CYS A O 1
ATOM 652 N N . PHE A 1 83 ? -4.643 -1.743 -5.698 1.00 97.06 83 PHE A N 1
ATOM 653 C CA . PHE A 1 83 ? -3.526 -1.817 -6.626 1.00 97.06 83 PHE A CA 1
ATOM 654 C C . PHE A 1 83 ? -3.361 -0.434 -7.250 1.00 97.06 83 PHE A C 1
ATOM 656 O O . PHE A 1 83 ? -4.322 0.123 -7.785 1.00 97.06 83 PHE A O 1
ATOM 663 N N . VAL A 1 84 ? -2.157 0.120 -7.181 1.00 95.94 84 VAL A N 1
ATOM 664 C CA . VAL A 1 84 ? -1.823 1.420 -7.752 1.00 95.94 84 VAL A CA 1
ATOM 665 C C . VAL A 1 84 ? -0.570 1.309 -8.606 1.00 95.94 84 VAL A C 1
ATOM 667 O O . VAL A 1 84 ? 0.384 0.603 -8.277 1.00 95.94 84 VAL A O 1
ATOM 670 N N . LYS A 1 85 ? -0.588 2.053 -9.708 1.00 94.19 85 LYS A N 1
ATOM 671 C CA . LYS A 1 85 ? 0.556 2.271 -10.587 1.00 94.19 85 LYS A CA 1
ATOM 672 C C . LYS A 1 85 ? 0.762 3.774 -10.779 1.00 94.19 85 LYS A C 1
ATOM 674 O O . LYS A 1 85 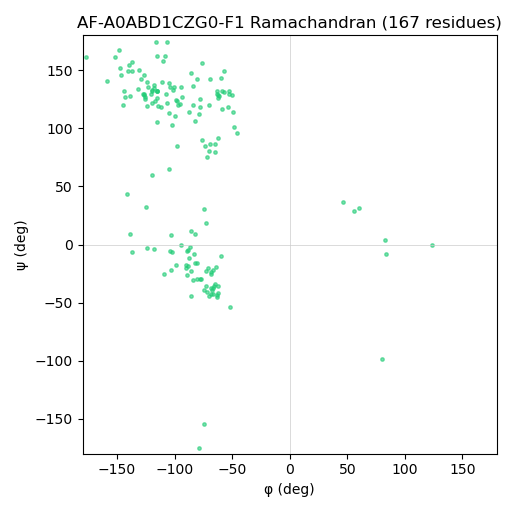? -0.228 4.519 -10.803 1.00 94.19 85 LYS A O 1
ATOM 679 N N . PRO A 1 86 ? 2.003 4.248 -10.918 1.00 90.56 86 PRO A N 1
ATOM 680 C CA . PRO A 1 86 ? 2.282 5.651 -11.170 1.00 90.56 86 PRO A CA 1
ATOM 681 C C . PRO A 1 86 ? 1.648 6.082 -12.502 1.00 90.56 86 PRO A C 1
ATOM 683 O O . PRO A 1 86 ? 1.837 5.460 -13.543 1.00 90.56 86 PRO A O 1
ATOM 686 N N . LYS A 1 87 ? 0.866 7.171 -12.487 1.00 87.94 87 LYS A N 1
ATOM 687 C CA . LYS A 1 87 ? 0.306 7.771 -13.721 1.00 87.94 87 LYS A CA 1
ATOM 688 C C . LYS A 1 87 ? 1.376 8.496 -14.543 1.00 87.94 87 LYS A C 1
ATOM 690 O O . LYS A 1 87 ? 1.177 8.753 -15.726 1.00 87.94 87 LYS A O 1
ATOM 695 N N . ARG A 1 88 ? 2.464 8.890 -13.882 1.00 86.50 88 ARG A N 1
ATOM 696 C CA . ARG A 1 88 ? 3.657 9.542 -14.422 1.00 86.50 88 ARG A CA 1
ATOM 697 C C . ARG A 1 88 ? 4.851 9.065 -13.602 1.00 86.50 88 ARG A C 1
ATOM 699 O O . ARG A 1 88 ? 4.683 8.864 -12.401 1.00 86.50 88 ARG A O 1
ATOM 706 N N . ALA A 1 89 ? 6.009 8.932 -14.245 1.00 79.69 89 ALA A N 1
ATOM 707 C CA . ALA A 1 89 ? 7.270 8.663 -13.565 1.00 79.69 89 ALA A CA 1
ATOM 708 C C . ALA A 1 89 ? 7.496 9.697 -12.450 1.00 79.69 89 ALA A C 1
ATOM 710 O O . ALA A 1 89 ? 7.271 10.898 -12.646 1.00 79.69 89 ALA A O 1
ATOM 711 N N . GLY A 1 90 ? 7.855 9.219 -11.264 1.00 87.12 90 GLY A N 1
ATOM 712 C CA . GLY A 1 90 ? 8.120 10.071 -10.119 1.00 87.12 90 GLY A CA 1
ATOM 713 C C . GLY A 1 90 ? 8.588 9.276 -8.913 1.00 87.12 90 GLY A C 1
ATOM 714 O O . GLY A 1 90 ? 8.367 8.074 -8.804 1.00 87.12 90 GLY A O 1
ATOM 715 N N . LYS A 1 91 ? 9.209 9.975 -7.968 1.00 89.62 91 LYS A N 1
ATOM 716 C CA . LYS A 1 91 ? 9.824 9.374 -6.774 1.00 89.62 91 LYS A CA 1
ATOM 717 C C . LYS A 1 91 ? 8.848 9.079 -5.638 1.00 89.62 91 LYS A C 1
ATOM 719 O O . LYS A 1 91 ? 9.257 8.890 -4.493 1.00 89.62 91 LYS A O 1
ATOM 724 N N . THR A 1 92 ? 7.546 9.199 -5.879 1.00 90.31 92 THR A N 1
ATOM 725 C CA . THR A 1 92 ? 6.528 9.063 -4.834 1.00 90.31 92 THR A CA 1
ATOM 726 C C . THR A 1 92 ? 5.283 8.393 -5.382 1.00 90.31 92 THR A C 1
ATOM 728 O O . THR A 1 92 ? 4.754 8.804 -6.414 1.00 90.31 92 THR A O 1
ATOM 731 N N . LEU A 1 93 ? 4.790 7.399 -4.649 1.00 93.56 93 LEU A N 1
ATOM 732 C CA . LEU A 1 93 ? 3.560 6.680 -4.957 1.00 93.56 93 LEU A CA 1
ATOM 733 C C . LEU A 1 93 ? 2.700 6.587 -3.694 1.00 93.56 93 LEU A C 1
ATOM 735 O O . LEU A 1 93 ? 3.200 6.257 -2.622 1.00 93.56 93 LEU A O 1
ATOM 739 N N . GLU A 1 94 ? 1.407 6.882 -3.810 1.00 94.31 94 GLU A N 1
ATOM 740 C CA . GLU A 1 94 ? 0.461 6.819 -2.692 1.00 94.31 94 GLU A CA 1
ATOM 741 C C . GLU A 1 94 ? -0.635 5.789 -2.980 1.00 94.31 94 GLU A C 1
ATOM 743 O O . GLU A 1 94 ? -1.198 5.752 -4.074 1.00 94.31 94 GLU A O 1
ATOM 748 N N . MET A 1 95 ? -0.972 4.994 -1.966 1.00 95.94 95 MET A N 1
ATOM 749 C CA . MET A 1 95 ? -2.132 4.110 -1.945 1.00 95.94 95 MET A CA 1
ATOM 750 C C . MET A 1 95 ? -2.968 4.424 -0.705 1.00 95.94 95 MET A C 1
ATOM 752 O O . MET A 1 95 ? -2.463 4.393 0.418 1.00 95.94 95 MET A O 1
ATOM 756 N N . LYS A 1 96 ? -4.257 4.715 -0.895 1.00 97.00 96 LYS A N 1
ATOM 757 C CA . LYS A 1 96 ? -5.208 4.955 0.195 1.00 97.00 96 LYS A CA 1
ATOM 758 C C . LYS A 1 96 ? -6.408 4.031 0.044 1.00 97.00 96 LYS A C 1
ATOM 760 O O . LYS A 1 96 ? -7.058 4.062 -0.994 1.00 97.00 96 LYS A O 1
ATOM 765 N N . PHE A 1 97 ? -6.735 3.283 1.091 1.00 97.62 97 PHE A N 1
ATOM 766 C CA . PHE A 1 97 ? -7.886 2.379 1.125 1.00 97.62 97 PHE A CA 1
ATOM 767 C C . PHE A 1 97 ? -8.604 2.437 2.476 1.00 97.62 97 PHE A C 1
ATOM 769 O O . PHE A 1 97 ? -8.006 2.793 3.496 1.00 97.62 97 PHE A O 1
ATOM 776 N N . ASN A 1 98 ? -9.895 2.107 2.478 1.00 97.25 98 ASN A N 1
ATOM 777 C CA . ASN A 1 98 ? -10.694 2.058 3.701 1.00 97.25 98 ASN A CA 1
ATOM 778 C C . ASN A 1 98 ? -10.386 0.792 4.517 1.00 97.25 98 ASN A C 1
ATOM 780 O O . ASN A 1 98 ? -9.943 -0.219 3.971 1.00 97.25 98 ASN A O 1
ATOM 784 N N . LEU A 1 99 ? -10.636 0.836 5.828 1.00 94.81 99 LEU A N 1
ATOM 785 C CA . LEU A 1 99 ? -10.333 -0.264 6.758 1.00 94.81 99 LEU A CA 1
ATOM 786 C C . LEU A 1 99 ? -11.124 -1.555 6.487 1.00 94.81 99 LEU A C 1
ATOM 788 O O . LEU A 1 99 ? -10.716 -2.621 6.938 1.00 94.81 99 LEU A O 1
ATOM 792 N N . ASP A 1 100 ? -12.234 -1.470 5.757 1.00 96.00 100 ASP A N 1
ATOM 793 C CA . ASP A 1 100 ? -13.078 -2.590 5.328 1.00 96.00 100 ASP A CA 1
ATOM 794 C C . ASP A 1 100 ? -12.732 -3.108 3.918 1.00 96.00 100 ASP A C 1
ATOM 796 O O . ASP A 1 100 ? -13.331 -4.067 3.429 1.00 96.00 100 ASP A O 1
ATOM 800 N N . GLN A 1 101 ? -11.747 -2.499 3.254 1.00 96.31 101 GLN A N 1
ATOM 801 C CA . GLN A 1 101 ? -11.326 -2.836 1.897 1.00 96.31 101 GLN A CA 1
ATOM 802 C C . GLN A 1 101 ? -9.982 -3.568 1.870 1.00 96.31 101 GLN A C 1
ATOM 804 O O . GLN A 1 101 ? -9.295 -3.746 2.878 1.00 96.31 101 GLN A O 1
ATOM 809 N N . CYS A 1 102 ? -9.603 -4.009 0.667 1.00 96.50 102 CYS A N 1
ATOM 810 C CA . CYS A 1 102 ? -8.281 -4.552 0.360 1.00 96.50 102 CYS A CA 1
ATOM 811 C C . CYS A 1 102 ? -7.843 -5.733 1.235 1.00 96.50 102 CYS A C 1
ATOM 813 O O . CYS A 1 102 ? -6.652 -5.940 1.437 1.00 96.50 102 CYS A O 1
ATOM 815 N N . GLN A 1 103 ? -8.805 -6.525 1.728 1.00 95.25 103 GLN A N 1
ATOM 816 C CA . GLN A 1 103 ? -8.561 -7.689 2.593 1.00 95.25 103 GLN A CA 1
ATOM 817 C C . GLN A 1 103 ? -7.857 -7.321 3.910 1.00 95.25 103 GLN A C 1
ATOM 819 O O . GLN A 1 103 ? -7.089 -8.111 4.456 1.00 95.25 103 GLN A O 1
ATOM 824 N N . THR A 1 104 ? -8.115 -6.114 4.417 1.00 95.12 104 THR A N 1
ATOM 825 C CA . THR A 1 104 ? -7.593 -5.662 5.708 1.00 95.12 104 THR A CA 1
ATOM 826 C C . THR A 1 104 ? -8.126 -6.548 6.828 1.00 95.12 104 THR A C 1
ATOM 828 O O . THR A 1 104 ? -9.328 -6.784 6.948 1.00 95.12 104 THR A O 1
ATOM 831 N N . ILE A 1 105 ? -7.215 -7.051 7.655 1.00 95.69 105 ILE A N 1
ATOM 832 C CA . ILE A 1 105 ? -7.544 -7.887 8.803 1.00 95.69 105 ILE A CA 1
ATOM 833 C C . ILE A 1 105 ? -7.903 -6.963 9.961 1.00 95.69 105 ILE A C 1
ATOM 835 O O . ILE A 1 105 ? -7.072 -6.167 10.403 1.00 95.69 105 ILE A O 1
ATOM 839 N N . ASN A 1 106 ? -9.130 -7.099 10.457 1.00 94.88 106 ASN A N 1
ATOM 840 C CA . ASN A 1 106 ? -9.617 -6.420 11.649 1.00 94.88 106 ASN A CA 1
ATOM 841 C C . ASN A 1 106 ? -9.502 -7.352 12.866 1.00 94.88 106 ASN A C 1
ATOM 843 O O . ASN A 1 106 ? -10.119 -8.417 12.895 1.00 94.88 106 ASN A O 1
ATOM 847 N N . ASN A 1 107 ? -8.736 -6.933 13.873 1.00 93.62 107 ASN A N 1
ATOM 848 C CA . ASN A 1 107 ? -8.639 -7.582 15.177 1.00 93.62 107 ASN A CA 1
ATOM 849 C C . ASN A 1 107 ? -9.082 -6.615 16.292 1.00 93.62 107 ASN A C 1
ATOM 851 O O . ASN A 1 107 ? -8.301 -6.226 17.166 1.00 93.62 107 ASN A O 1
ATOM 855 N N . GLY A 1 108 ? -10.337 -6.167 16.210 1.00 90.88 108 GLY A N 1
ATOM 856 C CA . GLY A 1 108 ? -10.954 -5.216 17.132 1.00 90.88 108 GLY A CA 1
ATOM 857 C C . GLY A 1 108 ? -10.552 -3.774 16.825 1.00 90.88 108 GLY A C 1
ATOM 858 O O . GLY A 1 108 ? -11.117 -3.129 15.948 1.00 90.88 108 GLY A O 1
ATOM 859 N N . GLU A 1 109 ? -9.575 -3.262 17.569 1.00 88.31 109 GLU A N 1
ATOM 860 C CA . GLU A 1 109 ? -9.044 -1.899 17.408 1.00 88.31 109 GLU A CA 1
ATOM 861 C C . GLU A 1 109 ? -7.690 -1.879 16.676 1.00 88.31 109 GLU A C 1
ATOM 863 O O . GLU A 1 109 ? -7.043 -0.839 16.583 1.00 88.31 109 GLU A O 1
ATOM 868 N N . ILE A 1 110 ? -7.250 -3.022 16.143 1.00 91.69 110 ILE A N 1
ATOM 869 C CA . ILE A 1 110 ? -6.046 -3.132 15.316 1.00 91.69 110 ILE A CA 1
ATOM 870 C C . ILE A 1 110 ? -6.453 -3.548 13.910 1.00 91.69 110 ILE A C 1
ATOM 872 O O . ILE A 1 110 ? -7.090 -4.586 13.725 1.00 91.69 110 ILE A O 1
ATOM 876 N N . TYR A 1 111 ? -6.023 -2.776 12.922 1.00 94.12 111 TYR A N 1
ATOM 877 C CA . TYR A 1 111 ? -6.231 -3.081 11.514 1.00 94.12 111 TYR A CA 1
ATOM 878 C C . TYR A 1 111 ? -4.884 -3.319 10.854 1.00 94.12 111 TYR A C 1
ATOM 880 O O . TYR A 1 111 ? -3.971 -2.512 11.025 1.00 94.12 111 TYR A O 1
ATOM 888 N N . SER A 1 112 ? -4.754 -4.403 10.093 1.00 92.94 112 SER A N 1
ATOM 889 C CA . SER A 1 112 ? -3.482 -4.784 9.473 1.00 92.94 112 SER A CA 1
ATOM 890 C C . SER A 1 112 ? -3.633 -5.246 8.027 1.00 92.94 112 SER A C 1
ATOM 892 O O . SER A 1 112 ? -4.658 -5.807 7.638 1.00 92.94 112 SER A O 1
ATOM 894 N N . ASN A 1 113 ? -2.602 -5.005 7.221 1.00 93.31 113 ASN A N 1
ATOM 895 C CA . ASN A 1 113 ? -2.517 -5.458 5.835 1.00 93.31 113 ASN A CA 1
ATOM 896 C C . ASN A 1 113 ? -1.050 -5.728 5.452 1.00 93.31 113 ASN A C 1
ATOM 898 O O . ASN A 1 113 ? -0.132 -5.323 6.164 1.00 93.31 113 ASN A O 1
ATOM 902 N N . ILE A 1 114 ? -0.820 -6.394 4.323 1.00 89.00 114 ILE A N 1
ATOM 903 C CA . ILE A 1 114 ? 0.504 -6.514 3.709 1.00 89.00 114 ILE A CA 1
ATOM 904 C C . ILE A 1 114 ? 0.484 -5.725 2.402 1.00 89.00 114 ILE A C 1
ATOM 906 O O . ILE A 1 114 ? -0.277 -6.058 1.493 1.00 89.00 114 ILE A O 1
ATOM 910 N N . VAL A 1 115 ? 1.333 -4.708 2.303 1.00 91.81 115 VAL A N 1
ATOM 911 C CA . VAL A 1 115 ? 1.547 -3.930 1.082 1.00 91.81 115 VAL A CA 1
ATOM 912 C C . VAL A 1 115 ? 2.794 -4.437 0.385 1.00 91.81 115 VAL A C 1
ATOM 914 O O . VAL A 1 115 ? 3.862 -4.477 0.983 1.00 91.81 115 VAL A O 1
ATOM 917 N N . VAL A 1 116 ? 2.653 -4.819 -0.872 1.00 91.31 116 VAL A N 1
ATOM 918 C CA . VAL A 1 116 ? 3.731 -5.275 -1.739 1.00 91.31 116 VAL A CA 1
ATOM 919 C C . VAL A 1 116 ? 4.082 -4.153 -2.704 1.00 91.31 116 VAL A C 1
ATOM 921 O O . VAL A 1 116 ? 3.193 -3.506 -3.260 1.00 91.31 116 VAL A O 1
ATOM 924 N N . VAL A 1 117 ? 5.374 -3.926 -2.883 1.00 90.69 117 VAL A N 1
ATOM 925 C CA . VAL A 1 117 ? 5.958 -2.994 -3.842 1.00 90.69 117 VAL A CA 1
ATOM 926 C C . VAL A 1 117 ? 6.823 -3.820 -4.776 1.00 90.69 117 VAL A C 1
ATOM 928 O O . VAL A 1 117 ? 7.728 -4.513 -4.314 1.00 90.69 117 VAL A O 1
ATOM 931 N N . GLN A 1 118 ? 6.527 -3.758 -6.068 1.00 89.75 118 GLN A N 1
ATOM 932 C CA . GLN A 1 118 ? 7.313 -4.426 -7.098 1.00 89.75 118 GLN A CA 1
ATOM 933 C C . GLN A 1 118 ? 7.856 -3.394 -8.063 1.00 89.75 118 GLN A C 1
ATOM 935 O O . GLN A 1 118 ? 7.106 -2.521 -8.498 1.00 89.75 118 GLN A O 1
ATOM 940 N N . HIS A 1 119 ? 9.144 -3.485 -8.374 1.00 86.75 119 HIS A N 1
ATOM 941 C CA . HIS A 1 119 ? 9.794 -2.549 -9.291 1.00 86.75 119 HIS A CA 1
ATOM 942 C C . HIS A 1 119 ? 9.461 -2.863 -10.749 1.00 86.75 119 HIS A C 1
ATOM 944 O O . HIS A 1 119 ? 9.358 -1.946 -11.551 1.00 86.75 119 HIS A O 1
ATOM 950 N N . ASP A 1 120 ? 9.215 -4.133 -11.064 1.00 82.25 120 ASP A N 1
ATOM 951 C CA . ASP A 1 120 ? 8.780 -4.582 -12.381 1.00 82.25 120 ASP A CA 1
ATOM 952 C C . ASP A 1 120 ? 7.357 -5.175 -12.273 1.00 82.25 120 ASP A C 1
ATOM 954 O O . ASP A 1 120 ? 7.072 -5.931 -11.338 1.00 82.25 120 ASP A O 1
ATOM 958 N N . PRO A 1 121 ? 6.414 -4.798 -13.158 1.00 76.69 121 PRO A N 1
ATOM 959 C CA . PRO A 1 121 ? 5.041 -5.298 -13.105 1.00 76.69 121 PRO A CA 1
ATOM 960 C C . PRO A 1 121 ? 4.903 -6.774 -13.508 1.00 76.69 121 PRO A C 1
ATOM 962 O O . PRO A 1 121 ? 3.897 -7.390 -13.150 1.00 76.69 121 PRO A O 1
ATOM 965 N N . ASP A 1 122 ? 5.872 -7.330 -14.235 1.00 80.00 122 ASP A N 1
ATOM 966 C CA . ASP A 1 122 ? 5.824 -8.672 -14.817 1.00 80.00 122 ASP A CA 1
ATOM 967 C C . ASP A 1 122 ? 6.780 -9.652 -14.114 1.00 80.00 122 ASP A C 1
ATOM 969 O O . ASP A 1 122 ? 6.538 -10.864 -14.119 1.00 80.00 122 ASP A O 1
ATOM 973 N N . LEU A 1 123 ? 7.850 -9.152 -13.487 1.00 78.88 123 LEU A N 1
ATOM 974 C CA . 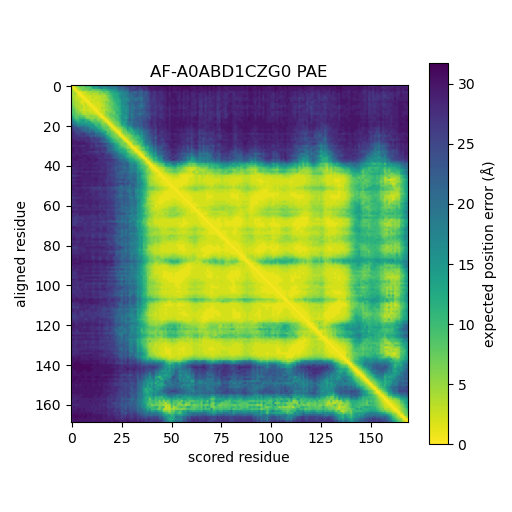LEU A 1 123 ? 8.900 -9.964 -12.868 1.00 78.88 123 LEU A CA 1
ATOM 975 C C . LEU A 1 123 ? 9.111 -9.634 -11.387 1.00 78.88 123 LEU A C 1
ATOM 977 O O . LEU A 1 123 ? 9.163 -8.478 -10.985 1.00 78.88 123 LEU A O 1
ATOM 981 N N . VAL A 1 124 ? 9.318 -10.673 -10.570 1.00 77.31 124 VAL A N 1
ATOM 982 C CA . VAL A 1 124 ? 9.771 -10.485 -9.186 1.00 77.31 124 VAL A CA 1
ATOM 983 C C . VAL A 1 124 ? 11.265 -10.187 -9.195 1.00 77.31 124 VAL A C 1
ATOM 985 O O . VAL A 1 124 ? 12.061 -11.026 -9.625 1.00 77.31 124 VAL A O 1
ATOM 988 N N . THR A 1 125 ? 11.655 -9.013 -8.708 1.00 75.69 125 THR A N 1
ATOM 989 C CA . THR A 1 125 ? 13.062 -8.582 -8.679 1.00 75.69 125 THR A CA 1
ATOM 990 C C . THR A 1 125 ? 13.616 -8.546 -7.251 1.00 75.69 125 THR A C 1
ATOM 992 O O . THR A 1 125 ? 12.845 -8.394 -6.306 1.00 75.69 125 THR A O 1
ATOM 995 N N . PRO A 1 126 ? 14.947 -8.622 -7.041 1.00 63.22 126 PRO A N 1
ATOM 996 C CA . PRO A 1 126 ? 15.546 -8.456 -5.711 1.00 63.22 126 PRO A CA 1
ATOM 997 C C . PRO A 1 126 ? 15.272 -7.101 -5.035 1.00 63.22 126 PRO A C 1
ATOM 999 O O . PRO A 1 126 ? 15.602 -6.960 -3.864 1.00 63.22 126 PRO A O 1
ATOM 1002 N N . GLY A 1 127 ? 14.712 -6.122 -5.762 1.00 66.69 127 GLY A N 1
ATOM 1003 C CA . GLY A 1 127 ? 14.234 -4.838 -5.237 1.00 66.69 127 GLY A CA 1
ATOM 1004 C C . GLY A 1 127 ? 12.827 -4.900 -4.630 1.00 66.69 127 GLY A C 1
ATOM 1005 O O . GLY A 1 127 ? 12.399 -3.974 -3.940 1.00 66.69 127 GLY A O 1
ATOM 1006 N N . ASP A 1 128 ? 12.068 -5.957 -4.918 1.00 82.81 128 ASP A N 1
ATOM 1007 C CA . ASP A 1 128 ? 10.682 -6.084 -4.484 1.00 82.81 128 ASP A CA 1
ATOM 1008 C C . ASP A 1 128 ? 10.601 -6.279 -2.969 1.00 82.81 128 ASP A C 1
ATOM 1010 O O . ASP A 1 128 ? 11.402 -6.981 -2.347 1.00 82.81 128 ASP A O 1
ATOM 1014 N N . ALA A 1 129 ? 9.592 -5.665 -2.360 1.00 84.31 129 ALA A N 1
ATOM 1015 C CA . ALA A 1 129 ? 9.449 -5.654 -0.916 1.00 84.31 129 ALA A CA 1
ATOM 1016 C C . ALA A 1 129 ? 7.994 -5.812 -0.487 1.00 84.31 129 ALA A C 1
ATOM 1018 O O . ALA A 1 129 ? 7.063 -5.353 -1.147 1.00 84.31 129 ALA A O 1
ATOM 1019 N N . ALA A 1 130 ? 7.806 -6.436 0.673 1.00 86.25 130 ALA A N 1
ATOM 1020 C CA . ALA A 1 130 ? 6.519 -6.526 1.342 1.00 86.25 130 ALA A CA 1
ATOM 1021 C C . ALA A 1 130 ? 6.608 -5.874 2.725 1.00 86.25 130 ALA A C 1
ATOM 1023 O O . ALA A 1 130 ? 7.512 -6.159 3.511 1.00 86.25 130 ALA A O 1
ATOM 1024 N N . PHE A 1 131 ? 5.635 -5.022 3.028 1.00 84.25 131 PHE A N 1
ATOM 1025 C CA . PHE A 1 131 ? 5.521 -4.279 4.274 1.00 84.25 131 PHE A CA 1
ATOM 1026 C C . PHE A 1 131 ? 4.254 -4.707 4.995 1.00 84.25 131 PHE A C 1
ATOM 1028 O O . PHE A 1 131 ? 3.151 -4.597 4.460 1.00 84.25 131 PHE A O 1
ATOM 1035 N N . ALA A 1 132 ? 4.395 -5.169 6.231 1.00 85.62 132 ALA A N 1
ATOM 1036 C CA . ALA A 1 132 ? 3.259 -5.340 7.118 1.00 85.62 132 ALA A CA 1
ATOM 1037 C C . ALA A 1 132 ? 2.870 -3.975 7.685 1.00 85.62 132 ALA A C 1
ATOM 1039 O O . ALA A 1 132 ? 3.631 -3.394 8.453 1.00 85.62 132 ALA A O 1
ATOM 1040 N N . VAL A 1 133 ? 1.702 -3.465 7.306 1.00 87.00 133 VAL A N 1
ATOM 1041 C CA . VAL A 1 133 ? 1.173 -2.184 7.783 1.00 87.00 133 VAL A CA 1
ATOM 1042 C C . VAL A 1 133 ? 0.137 -2.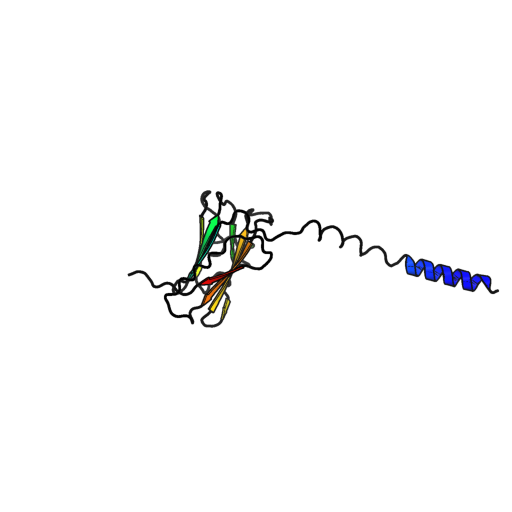418 8.875 1.00 87.00 133 VAL A C 1
ATOM 1044 O O . VAL A 1 133 ? -0.718 -3.293 8.736 1.00 87.00 133 VAL A O 1
ATOM 1047 N N . GLU A 1 134 ? 0.204 -1.647 9.958 1.00 91.12 134 GLU A N 1
ATOM 1048 C CA . GLU A 1 134 ? -0.702 -1.779 11.102 1.00 91.12 134 GLU A CA 1
ATOM 1049 C C . GLU A 1 134 ? -1.147 -0.414 11.642 1.00 91.12 134 GLU A C 1
ATOM 1051 O O . GLU A 1 134 ? -0.322 0.437 11.982 1.00 91.12 134 GLU A O 1
ATOM 1056 N N . CYS A 1 135 ? -2.460 -0.234 11.780 1.00 89.00 135 CYS A N 1
ATOM 1057 C CA . CYS A 1 135 ? -3.068 0.869 12.514 1.00 89.00 135 CYS A CA 1
ATOM 1058 C C . CYS A 1 135 ? -3.609 0.364 13.852 1.00 89.00 135 CYS A C 1
ATOM 1060 O O . CYS A 1 135 ? -4.569 -0.407 13.875 1.00 89.00 135 CYS A O 1
ATOM 1062 N N . ASP A 1 136 ? -3.014 0.819 14.956 1.00 89.06 136 ASP A N 1
ATOM 1063 C CA . ASP A 1 136 ? -3.442 0.478 16.320 1.00 89.06 136 ASP A CA 1
ATOM 1064 C C . ASP A 1 136 ? -4.229 1.646 16.932 1.00 89.06 136 ASP A C 1
ATOM 1066 O O . ASP A 1 136 ? -3.654 2.652 17.358 1.00 89.06 136 ASP A O 1
ATOM 1070 N N . PHE A 1 137 ? -5.555 1.514 16.963 1.00 85.88 137 PHE A N 1
ATOM 1071 C CA . PHE A 1 137 ? -6.485 2.512 17.495 1.00 85.88 137 PHE A CA 1
ATOM 1072 C C . PHE A 1 137 ? -6.651 2.433 19.018 1.00 85.88 137 PHE A C 1
ATOM 1074 O O . PHE A 1 137 ? -7.228 3.352 19.597 1.00 85.88 137 PHE A O 1
ATOM 1081 N N . ARG A 1 138 ? -6.092 1.408 19.682 1.00 82.00 138 ARG A N 1
ATOM 1082 C CA . ARG A 1 138 ? -6.073 1.312 21.157 1.00 82.00 138 ARG A CA 1
ATOM 1083 C C . ARG A 1 138 ? -5.175 2.373 21.780 1.00 82.00 138 ARG A C 1
ATOM 1085 O O . ARG A 1 138 ? -5.307 2.718 22.953 1.00 82.00 138 ARG A O 1
ATOM 1092 N N . LYS A 1 139 ? -4.191 2.845 21.012 1.00 72.56 139 LYS A N 1
ATOM 1093 C CA . LYS A 1 139 ? -3.208 3.828 21.462 1.00 72.56 139 LYS A CA 1
ATOM 1094 C C . LYS A 1 139 ? -3.781 5.242 21.312 1.00 72.56 139 LYS A C 1
ATOM 1096 O O . LYS A 1 139 ? -4.376 5.552 20.278 1.00 72.56 139 LYS A O 1
ATOM 1101 N N . PRO A 1 140 ? -3.602 6.119 22.318 1.00 63.34 140 PRO A N 1
ATOM 1102 C CA . PRO A 1 140 ? -4.132 7.474 22.273 1.00 63.34 140 PRO A CA 1
ATOM 1103 C C . PRO A 1 140 ? -3.578 8.262 21.079 1.00 63.34 140 PRO A C 1
ATOM 1105 O O . PRO A 1 140 ? -2.413 8.133 20.699 1.00 63.34 140 PRO A O 1
ATOM 1108 N N . ARG A 1 141 ? -4.447 9.097 20.502 1.00 60.91 141 ARG A N 1
ATOM 1109 C CA . ARG A 1 141 ? -4.148 9.967 19.356 1.00 60.91 141 ARG A CA 1
ATOM 1110 C C . ARG A 1 141 ? -2.992 10.907 19.705 1.00 60.91 141 ARG A C 1
ATOM 1112 O O . ARG A 1 141 ? -3.032 11.555 20.747 1.00 60.91 141 ARG A O 1
ATOM 1119 N N . GLY A 1 142 ? -1.998 11.012 18.821 1.00 49.56 142 GLY A N 1
ATOM 1120 C CA . GLY A 1 142 ? -0.868 11.940 18.984 1.00 49.56 142 GLY A CA 1
ATOM 1121 C C . GLY A 1 142 ? 0.525 11.307 18.963 1.00 49.56 142 GLY A C 1
ATOM 1122 O O . GLY A 1 142 ? 1.508 12.039 19.029 1.00 49.56 142 GLY A O 1
ATOM 1123 N N . VAL A 1 143 ? 0.641 9.984 18.811 1.00 39.72 143 VAL A N 1
ATOM 1124 C CA . VAL A 1 143 ? 1.934 9.342 18.535 1.00 39.72 143 VAL A CA 1
ATOM 1125 C C . VAL A 1 143 ? 2.043 9.096 17.034 1.00 39.72 143 VAL A C 1
ATOM 1127 O O . VAL A 1 143 ? 1.719 8.016 16.537 1.00 39.72 143 VAL A O 1
ATOM 1130 N N . THR A 1 144 ? 2.491 10.102 16.284 1.00 38.78 144 THR A N 1
ATOM 1131 C CA . THR A 1 144 ? 2.918 9.896 14.897 1.00 38.78 144 THR A CA 1
ATOM 1132 C C . THR A 1 144 ? 4.144 8.987 14.920 1.00 38.78 144 THR A C 1
ATOM 1134 O O . THR A 1 144 ? 5.281 9.452 14.973 1.00 38.78 144 THR A O 1
ATOM 1137 N N . VAL A 1 145 ? 3.924 7.673 14.918 1.00 39.69 145 VAL A N 1
ATOM 1138 C CA . VAL A 1 145 ? 4.973 6.718 14.589 1.00 39.69 145 VAL A CA 1
ATOM 1139 C C . VAL A 1 145 ? 5.146 6.843 13.082 1.00 39.69 145 VAL A C 1
ATOM 1141 O O . VAL A 1 145 ? 4.510 6.146 12.300 1.00 39.69 145 VAL A O 1
ATOM 1144 N N . ASN A 1 146 ? 5.965 7.810 12.667 1.00 43.00 146 ASN A N 1
ATOM 1145 C CA . ASN A 1 146 ? 6.613 7.727 11.371 1.00 43.00 146 ASN A CA 1
ATOM 1146 C C . ASN A 1 146 ? 7.486 6.475 11.463 1.00 43.00 146 ASN A C 1
ATOM 1148 O O . ASN A 1 146 ? 8.603 6.538 11.973 1.00 43.00 146 ASN A O 1
ATOM 1152 N N . ALA A 1 147 ? 6.957 5.323 11.062 1.00 48.97 147 ALA A N 1
ATOM 1153 C CA . ALA A 1 147 ? 7.764 4.132 10.870 1.00 48.97 147 ALA A CA 1
ATOM 1154 C C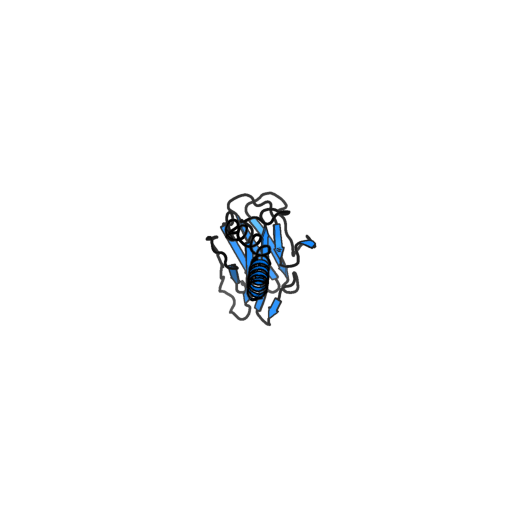 . ALA A 1 147 ? 8.598 4.363 9.604 1.00 48.97 147 ALA A C 1
ATOM 1156 O O . ALA A 1 147 ? 8.277 3.902 8.519 1.00 48.97 147 ALA A O 1
ATOM 1157 N N . GLU A 1 148 ? 9.631 5.190 9.747 1.00 47.41 148 GLU A N 1
ATOM 1158 C CA . GLU A 1 148 ? 10.635 5.442 8.730 1.00 47.41 148 GLU A CA 1
ATOM 1159 C C . GLU A 1 148 ? 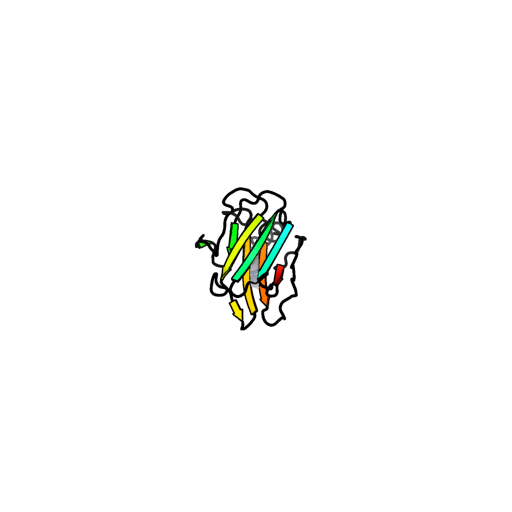11.560 4.240 8.705 1.00 47.41 148 GLU A C 1
ATOM 1161 O O . GLU A 1 148 ? 12.538 4.159 9.448 1.00 47.41 148 GLU A O 1
ATOM 1166 N N . ILE A 1 149 ? 11.201 3.266 7.877 1.00 54.97 149 ILE A N 1
ATOM 1167 C CA . ILE A 1 149 ? 12.118 2.186 7.574 1.00 54.97 149 ILE A CA 1
ATOM 1168 C C . ILE A 1 149 ? 13.046 2.708 6.489 1.00 54.97 149 ILE A C 1
ATOM 1170 O O . ILE A 1 149 ? 12.636 2.893 5.344 1.00 54.97 149 ILE A O 1
ATOM 1174 N N . GLN A 1 150 ? 14.283 3.004 6.885 1.00 48.06 150 GLN A N 1
ATOM 1175 C CA . GLN A 1 150 ? 15.371 3.117 5.927 1.00 48.06 150 GLN A CA 1
ATOM 1176 C C . GLN A 1 150 ? 15.653 1.707 5.434 1.00 48.06 150 GLN A C 1
ATOM 1178 O O . GLN A 1 150 ? 15.968 0.827 6.240 1.00 48.06 150 GLN A O 1
ATOM 1183 N N . ALA A 1 151 ? 15.508 1.510 4.130 1.00 51.84 151 ALA A N 1
ATOM 1184 C CA . ALA A 1 151 ? 15.919 0.308 3.438 1.00 51.84 151 ALA A CA 1
ATOM 1185 C C . ALA A 1 151 ? 17.352 -0.073 3.843 1.00 51.84 151 ALA A C 1
ATOM 1187 O O . ALA A 1 151 ? 18.327 0.535 3.410 1.00 51.84 151 ALA A O 1
ATOM 1188 N N . ARG A 1 152 ? 17.496 -1.046 4.738 1.00 48.41 152 ARG A N 1
ATOM 1189 C CA . ARG A 1 152 ? 18.762 -1.735 4.990 1.00 48.41 152 ARG A CA 1
ATOM 1190 C C . ARG A 1 152 ? 18.527 -3.190 4.641 1.00 48.41 152 ARG A C 1
ATOM 1192 O O . ARG A 1 152 ? 17.485 -3.718 5.026 1.00 48.41 152 ARG A O 1
ATOM 1199 N N . ASP A 1 153 ? 19.474 -3.790 3.915 1.00 48.50 153 ASP A N 1
ATOM 1200 C CA . ASP A 1 153 ? 19.477 -5.202 3.507 1.00 48.50 153 ASP A CA 1
ATOM 1201 C C . ASP A 1 153 ? 19.105 -6.098 4.693 1.00 48.50 153 ASP A C 1
ATOM 1203 O O . ASP A 1 153 ? 19.917 -6.408 5.566 1.00 48.50 153 ASP A O 1
ATOM 1207 N N . SER A 1 154 ? 17.833 -6.468 4.783 1.00 43.56 154 SER A N 1
ATOM 1208 C CA . SER A 1 154 ? 17.333 -7.357 5.817 1.00 43.56 154 SER A CA 1
ATOM 1209 C C . SER A 1 154 ? 16.239 -8.222 5.215 1.00 43.56 154 SER A C 1
ATOM 1211 O O . SER A 1 154 ? 15.210 -7.684 4.809 1.00 43.56 154 SER A O 1
ATOM 1213 N N . PRO A 1 155 ? 16.407 -9.556 5.217 1.00 45.31 155 PRO A N 1
ATOM 1214 C CA . PRO A 1 155 ? 15.452 -10.511 4.650 1.00 45.31 155 PRO A CA 1
ATOM 1215 C C . PRO A 1 155 ? 14.175 -10.676 5.501 1.00 45.31 155 PRO A C 1
ATOM 1217 O O . PRO A 1 155 ? 13.463 -11.670 5.392 1.00 45.31 155 PRO A O 1
ATOM 1220 N N . VAL A 1 156 ? 13.880 -9.727 6.393 1.00 53.81 156 VAL A N 1
ATOM 1221 C CA . VAL A 1 156 ? 12.773 -9.798 7.352 1.00 53.81 156 VAL A CA 1
ATOM 1222 C C . VAL A 1 156 ? 11.612 -8.954 6.840 1.00 53.81 156 VAL A C 1
ATOM 1224 O O . VAL A 1 156 ? 11.808 -7.796 6.480 1.00 53.81 156 VAL A O 1
ATOM 1227 N N . LEU A 1 157 ? 10.393 -9.512 6.870 1.00 58.06 157 LEU A N 1
ATOM 1228 C CA . LEU A 1 157 ? 9.157 -8.764 6.628 1.00 58.06 157 LEU A CA 1
ATOM 1229 C C . LEU A 1 157 ? 9.147 -7.494 7.488 1.00 58.06 157 LEU A C 1
ATOM 1231 O O . LEU A 1 157 ? 9.084 -7.555 8.720 1.00 58.06 157 LEU A O 1
ATOM 1235 N N . GLN A 1 158 ? 9.203 -6.346 6.826 1.00 68.19 158 GLN A N 1
ATOM 1236 C CA . GLN A 1 158 ? 9.323 -5.062 7.492 1.00 68.19 158 GLN A CA 1
ATOM 1237 C C . GLN A 1 158 ? 7.954 -4.638 8.045 1.00 68.19 158 GLN A C 1
ATOM 1239 O O . GLN A 1 158 ? 6.965 -4.605 7.313 1.00 68.19 158 GLN A O 1
ATOM 1244 N N . LYS A 1 159 ? 7.874 -4.350 9.352 1.00 69.31 159 LYS A N 1
ATOM 1245 C CA . LYS A 1 159 ? 6.638 -3.913 10.025 1.00 69.31 159 LYS A CA 1
ATOM 1246 C C . LYS A 1 159 ? 6.598 -2.394 10.161 1.00 69.31 159 LYS A C 1
ATOM 1248 O O . LYS A 1 159 ? 7.490 -1.800 10.761 1.00 69.31 159 LYS A O 1
ATOM 1253 N N . VAL A 1 160 ? 5.541 -1.787 9.639 1.00 70.25 160 VAL A N 1
ATOM 1254 C CA . VAL A 1 160 ? 5.257 -0.353 9.650 1.00 70.25 160 VAL A CA 1
ATOM 1255 C C . VAL A 1 160 ? 3.990 -0.142 10.482 1.00 70.25 160 VAL A C 1
ATOM 1257 O O . VAL A 1 160 ? 2.887 -0.436 10.027 1.00 70.25 160 VAL A O 1
ATOM 1260 N N . ASN A 1 161 ? 4.127 0.374 11.704 1.00 77.50 161 ASN A N 1
ATOM 1261 C CA . ASN A 1 161 ? 2.987 0.599 12.599 1.00 77.50 161 ASN A CA 1
ATOM 1262 C C . ASN A 1 161 ? 2.754 2.100 12.774 1.00 77.50 161 ASN A C 1
ATOM 1264 O O . ASN A 1 161 ? 3.711 2.852 12.944 1.00 77.50 161 ASN A O 1
ATOM 1268 N N . ALA A 1 162 ? 1.494 2.525 12.798 1.00 73.19 162 ALA A N 1
ATOM 1269 C CA . ALA A 1 162 ? 1.105 3.906 13.055 1.00 73.19 162 ALA A CA 1
ATOM 1270 C C . ALA A 1 162 ? -0.101 3.979 14.004 1.00 73.19 162 ALA A C 1
ATOM 1272 O O . ALA A 1 162 ? -0.870 3.027 14.155 1.00 73.19 162 ALA A O 1
ATOM 1273 N N . THR A 1 163 ? -0.254 5.127 14.669 1.00 76.62 163 THR A N 1
ATOM 1274 C CA . THR A 1 163 ? -1.457 5.448 15.452 1.00 76.62 163 THR A CA 1
ATOM 1275 C C . THR A 1 163 ? -2.272 6.529 14.737 1.00 76.62 163 THR A C 1
ATOM 1277 O O . THR A 1 163 ? -1.746 7.202 13.842 1.00 76.62 163 THR A O 1
ATOM 1280 N N . PRO A 1 164 ? -3.559 6.705 15.078 1.00 67.81 164 PRO A N 1
ATOM 1281 C CA . PRO A 1 164 ? -4.425 7.640 14.373 1.00 67.81 164 PRO A CA 1
ATOM 1282 C C . PRO A 1 164 ? -3.947 9.090 14.510 1.00 67.81 164 PRO A C 1
ATOM 1284 O O . PRO A 1 164 ? -3.725 9.588 15.619 1.00 67.81 164 PRO A O 1
ATOM 1287 N N . SER A 1 165 ? -3.836 9.793 13.380 1.00 64.56 165 SER A N 1
ATOM 1288 C CA . SER A 1 165 ? -3.518 11.226 13.359 1.00 64.56 165 SER A CA 1
ATOM 1289 C C . SER A 1 165 ? -4.762 12.074 13.643 1.00 64.56 165 SER A C 1
ATOM 1291 O O . SER A 1 165 ? -5.857 11.754 13.180 1.00 64.56 165 SER A O 1
ATOM 1293 N N . HIS A 1 166 ? -4.606 13.176 14.382 1.00 49.09 166 HIS A N 1
ATOM 1294 C CA . HIS A 1 166 ? -5.692 14.130 14.628 1.00 49.09 166 HIS A CA 1
ATOM 1295 C C . HIS A 1 166 ? -6.130 14.765 13.289 1.00 49.09 166 HIS A C 1
ATOM 1297 O O . HIS A 1 166 ? -5.249 15.193 12.537 1.00 49.09 166 HIS A O 1
ATOM 1303 N N . PRO A 1 167 ? -7.434 14.855 12.950 1.00 47.44 167 PRO A N 1
ATOM 1304 C CA . PRO A 1 167 ? -7.862 15.713 11.851 1.00 47.44 167 PRO A CA 1
ATOM 1305 C C . PRO A 1 167 ? -7.431 17.144 12.178 1.00 47.44 167 PRO A C 1
ATOM 1307 O O . PRO A 1 167 ? -7.842 17.695 13.201 1.00 47.44 167 PRO A O 1
ATOM 1310 N N . GLY A 1 168 ? -6.544 17.703 11.352 1.00 44.22 168 GLY A N 1
ATOM 1311 C CA . GLY A 1 168 ? -6.173 19.110 11.436 1.00 44.22 168 GLY A CA 1
ATOM 1312 C C . GLY A 1 168 ? -7.437 19.964 11.404 1.00 44.22 168 GLY A C 1
ATOM 1313 O O . GLY A 1 168 ? -8.320 19.727 10.578 1.00 44.22 168 GLY A O 1
ATOM 1314 N N . LYS A 1 169 ? -7.531 20.880 12.365 1.00 32.03 169 LYS A N 1
ATOM 1315 C CA . LYS A 1 169 ? -8.516 21.959 12.374 1.00 32.03 169 LYS A CA 1
ATOM 1316 C C . LYS A 1 169 ? -8.196 22.961 11.273 1.00 32.03 169 LYS A C 1
ATOM 1318 O O . LYS A 1 169 ? -6.985 23.193 11.058 1.00 32.03 169 LYS A O 1
#

Organism: Culex pipiens pipiens (NCBI:txid38569)

pLDDT: mean 74.13, std 19.3, range [32.03, 97.62]

Radius of gyration: 25.61 Å; Cα contacts (8 Å, |Δi|>4): 332; chains: 1; bounding box: 44×97×37 Å

Solvent-accessible surface area (backbone atoms only — not comparable to full-atom values): 9549 Å² total; per-residue (Å²): 133,71,66,63,62,54,51,53,51,50,52,52,52,50,56,67,62,68,77,76,79,79,75,72,77,76,71,69,68,58,63,79,76,55,69,69,52,37,23,34,62,62,41,53,34,46,40,56,45,23,50,98,59,30,43,34,41,38,41,33,37,75,49,66,46,76,21,36,39,27,26,67,92,26,69,93,69,67,40,76,58,31,21,43,64,60,94,58,80,33,44,62,48,75,43,56,42,47,60,91,37,63,79,37,45,75,66,88,53,33,40,36,44,42,41,36,39,32,67,43,86,89,50,93,51,54,46,29,44,54,33,39,38,34,35,38,61,81,49,74,72,74,52,80,39,73,35,69,50,65,55,58,84,43,82,59,81,42,76,37,50,20,27,34,59,76,82,81,129

Nearest PDB structures (foldseek):
  6z2o-assembly1_A  TM=5.324E-01  e=3.442E-02  Akkermansia muciniphila ATCC BAA-835
  8jmw-assembly1_A  TM=4.867E-01  e=1.143E+00  Bacillus amyloliquefaciens
  5mpb-assembly1_C  TM=3.079E-01  e=1.538E+00  Saccharomyces cerevisiae S288C
  5nif-assembly1_Q  TM=2.755E-01  e=1.287E+00  Saccharomyces cerevisiae S288C

InterPro domains:
  IPR001507 Zona pellucida domain [PS51034] (49-169)
  IPR056953 Cuticlin, N-terminal domain [PF25057] (47-137)

Sequence (169 aa):
MMNKLVIYGVLMAVMLMEARTEESLFEQDLGDQFKIDASTRGLQKVNLRCGADSMRVELKTEEDFDGVMYTRGSFYKQSEPCFVKPKRAGKTLEMKFNLDQCQTINNGEIYSNIVVVQHDPDLVTPGDAAFAVECDFRKPRGVTVNAEIQARDSPVLQKVNATPSHPGK

Foldseek 3Di:
DPPVVVVVVVVVVVVVVVPPPDPPPVPPPPPVVPPLQLFLAQWFWWFWADAPFKIKIKTFGPFFAQWKKAWPPCLVVCDPLGIDGDPDTDRMDMHMDTLPDRPWDDPDQKTWTKMKTARHSPDRDSNIAIEIEMEHAVDDEDPAPRVTDGRDRDSDHHYHYGYHHDPDD

Secondary structure (DSSP, 8-state):
--HHHHHHHHHHHHHHHHTT-SSSSSSSSSTTT-------TTEEEEEEEE-SSEEEEEEEEEEEE-SEEEETT-GGG--TTTEE--SS-EEEEEEEEETTSTTPEEETTEEEEEEEEESSSSS--TT-EEEEEEEETTSPTT----------S--S-EEEEE-BPPPP-